Protein AF-B1ZD00-F1 (afdb_monomer)

pLDDT: mean 83.81, std 14.81, range [36.66, 97.56]

Secondary structure (DSSP, 8-state):
---PPPPGGGTS--SBS--EEEEBTTBGGGTT-S--TT-EEEEEETTEEEEEEEP------TTTEEEEEETTTEEEEEESSPPBPS-S-EEE-TTS-EEE-SS--B-EEEEEE-S--TT-EEEETTEEEEEEEEEEEEETTEEEEEEEEEEPPGGGS---

Structure (mmCIF, N/CA/C/O backbone):
data_AF-B1ZD00-F1
#
_entry.id   AF-B1ZD00-F1
#
loop_
_atom_site.group_PDB
_atom_site.id
_atom_site.type_symbol
_atom_site.label_atom_id
_atom_site.label_alt_id
_atom_site.label_comp_id
_atom_site.label_asym_id
_atom_site.label_entity_id
_atom_site.label_seq_id
_atom_site.pdbx_PDB_ins_code
_atom_site.Cartn_x
_atom_site.Cartn_y
_atom_site.Cartn_z
_atom_site.occupancy
_atom_site.B_iso_or_equiv
_atom_site.auth_seq_id
_atom_site.auth_comp_id
_atom_site.auth_asym_id
_atom_site.auth_atom_id
_atom_site.pdbx_PDB_model_num
ATOM 1 N N . MET A 1 1 ? 19.277 -0.010 13.972 1.00 38.28 1 MET A N 1
ATOM 2 C CA . MET A 1 1 ? 17.905 -0.095 13.420 1.00 38.28 1 MET A CA 1
ATOM 3 C C . MET A 1 1 ? 17.128 -1.148 14.197 1.00 38.28 1 MET A C 1
ATOM 5 O O . MET A 1 1 ? 17.422 -2.329 14.063 1.00 38.28 1 MET A O 1
ATOM 9 N N . SER A 1 2 ? 16.205 -0.731 15.068 1.00 36.66 2 SER A N 1
ATOM 10 C CA . SER A 1 2 ? 15.345 -1.656 15.819 1.00 36.66 2 SER A CA 1
ATOM 11 C C . SER A 1 2 ? 14.429 -2.402 14.842 1.00 36.66 2 SER A C 1
ATOM 13 O O . SER A 1 2 ? 13.674 -1.771 14.101 1.00 36.66 2 SER A O 1
ATOM 15 N N . ARG A 1 3 ? 14.517 -3.739 14.798 1.00 46.06 3 ARG A N 1
ATOM 16 C CA . ARG A 1 3 ? 13.559 -4.581 14.069 1.00 46.06 3 ARG A CA 1
ATOM 17 C C . ARG A 1 3 ? 12.234 -4.516 14.825 1.00 46.06 3 ARG A C 1
ATOM 19 O O . ARG A 1 3 ? 12.002 -5.316 15.728 1.00 46.06 3 ARG A O 1
ATOM 26 N N . ARG A 1 4 ? 11.377 -3.550 14.481 1.00 60.06 4 ARG A N 1
ATOM 27 C CA . ARG A 1 4 ? 9.987 -3.524 14.952 1.00 60.06 4 ARG A CA 1
ATOM 28 C C . ARG A 1 4 ? 9.378 -4.896 14.650 1.00 60.06 4 ARG A C 1
ATOM 30 O O . ARG A 1 4 ? 9.381 -5.325 13.496 1.00 60.06 4 ARG A O 1
ATOM 37 N N . ARG A 1 5 ? 8.895 -5.605 15.677 1.00 63.75 5 ARG A N 1
ATOM 38 C CA . ARG A 1 5 ? 8.073 -6.799 15.454 1.00 63.75 5 ARG A CA 1
ATOM 39 C C . ARG A 1 5 ? 6.837 -6.338 14.688 1.00 63.75 5 ARG A C 1
ATOM 41 O O . ARG A 1 5 ? 6.103 -5.487 15.176 1.00 63.75 5 ARG A O 1
ATOM 48 N N . LEU A 1 6 ? 6.668 -6.854 13.473 1.00 65.75 6 LEU A N 1
ATOM 49 C CA . LEU A 1 6 ? 5.427 -6.681 12.732 1.00 65.75 6 LEU A CA 1
ATOM 50 C C . LEU A 1 6 ? 4.334 -7.427 13.491 1.00 65.75 6 LEU A C 1
ATOM 52 O O . LEU A 1 6 ? 4.481 -8.628 13.778 1.00 65.75 6 LEU A O 1
ATOM 56 N N . ASP A 1 7 ? 3.263 -6.704 13.790 1.00 77.12 7 ASP A N 1
ATOM 57 C CA . ASP A 1 7 ? 2.054 -7.277 14.362 1.00 77.12 7 ASP A CA 1
ATOM 58 C C . ASP A 1 7 ? 1.448 -8.289 13.380 1.00 77.12 7 ASP A C 1
ATOM 60 O O . ASP A 1 7 ? 1.770 -8.288 12.184 1.00 77.12 7 ASP A O 1
ATOM 64 N N . ALA A 1 8 ? 0.637 -9.221 13.881 1.00 84.50 8 ALA A N 1
ATOM 65 C CA . ALA A 1 8 ? 0.102 -10.311 13.063 1.00 84.50 8 ALA A CA 1
ATOM 66 C C . ALA A 1 8 ? -0.711 -9.772 11.872 1.00 84.50 8 ALA A C 1
ATOM 68 O O . ALA A 1 8 ? -0.603 -10.278 10.754 1.00 84.50 8 ALA A O 1
ATOM 69 N N . GLU A 1 9 ? -1.422 -8.677 12.108 1.00 89.00 9 GLU A N 1
ATOM 70 C CA . GLU A 1 9 ? -2.276 -7.934 11.188 1.00 89.00 9 GLU A CA 1
ATOM 71 C C . GLU A 1 9 ? -1.508 -7.295 10.027 1.00 89.00 9 GLU A C 1
ATOM 73 O O . GLU A 1 9 ? -2.075 -7.058 8.966 1.00 89.00 9 GLU A O 1
ATOM 78 N N . GLU A 1 10 ? -0.207 -7.039 10.194 1.00 88.56 10 GLU A N 1
ATOM 79 C CA . GLU A 1 10 ? 0.644 -6.507 9.130 1.00 88.56 10 GLU A CA 1
ATOM 80 C C . GLU A 1 10 ? 1.222 -7.627 8.240 1.00 88.56 10 GLU A C 1
ATOM 82 O O . GLU A 1 10 ? 1.864 -7.338 7.232 1.00 88.56 10 GLU A O 1
ATOM 87 N N . ARG A 1 11 ? 1.041 -8.915 8.561 1.00 88.38 11 ARG A N 1
ATOM 88 C CA . ARG A 1 11 ? 1.689 -10.010 7.805 1.00 88.38 11 ARG A CA 1
ATOM 89 C C . ARG A 1 11 ? 0.925 -10.432 6.558 1.00 88.38 11 ARG A C 1
ATOM 91 O O . ARG A 1 11 ? 1.552 -10.837 5.583 1.00 88.38 11 ARG A O 1
ATOM 98 N N . ALA A 1 12 ? -0.399 -10.343 6.583 1.00 90.12 12 ALA A N 1
ATOM 99 C CA . ALA A 1 12 ? -1.256 -10.744 5.478 1.00 90.12 12 ALA A CA 1
ATOM 100 C C . ALA A 1 12 ? -2.545 -9.908 5.465 1.00 90.12 12 ALA A C 1
ATOM 102 O O . ALA A 1 12 ? -2.997 -9.503 6.534 1.00 90.12 12 ALA A O 1
ATOM 103 N N . PRO A 1 13 ? -3.158 -9.692 4.287 1.00 91.25 13 PRO A N 1
ATOM 104 C CA . PRO A 1 13 ? -4.415 -8.965 4.165 1.00 91.25 13 PRO A CA 1
ATOM 105 C C . PRO A 1 13 ? -5.517 -9.637 4.987 1.00 91.25 13 PRO A C 1
ATOM 107 O O . PRO A 1 13 ? -5.852 -10.808 4.775 1.00 91.25 13 PRO A O 1
ATOM 110 N N . CYS A 1 14 ? -6.075 -8.883 5.927 1.00 92.75 14 CYS A N 1
ATOM 111 C CA . CYS A 1 14 ? -7.135 -9.288 6.841 1.00 92.75 14 CYS A CA 1
ATOM 112 C C . CYS A 1 14 ? -7.966 -8.067 7.257 1.00 92.75 14 CYS A C 1
ATOM 114 O O . CYS A 1 14 ? -7.588 -6.932 6.964 1.00 92.75 14 CYS A O 1
ATOM 116 N N . GLY A 1 15 ? -9.082 -8.315 7.945 1.00 93.00 15 GLY A N 1
ATOM 117 C CA . GLY A 1 15 ? -9.978 -7.269 8.423 1.00 93.00 15 GLY A CA 1
ATOM 118 C C . GLY A 1 15 ? -11.308 -7.224 7.679 1.00 93.00 15 GLY A C 1
ATOM 119 O O . GLY A 1 15 ? -11.688 -8.183 7.005 1.00 93.00 15 GLY A O 1
ATOM 120 N N . VAL A 1 16 ? -12.004 -6.105 7.837 1.00 94.88 16 VAL A N 1
ATOM 121 C CA . VAL A 1 16 ? -13.337 -5.831 7.289 1.00 94.88 16 VAL A CA 1
ATOM 122 C C . VAL A 1 16 ? -13.284 -4.667 6.298 1.00 94.88 16 VAL A C 1
ATOM 124 O O . VAL A 1 16 ? -12.273 -3.973 6.200 1.00 94.88 16 VAL A O 1
ATOM 127 N N . LEU A 1 17 ? -14.360 -4.478 5.537 1.00 94.88 17 LEU A N 1
ATOM 128 C CA . LEU A 1 17 ? -14.538 -3.321 4.653 1.00 94.88 17 LEU A CA 1
ATOM 129 C C . LEU A 1 17 ? -15.150 -2.143 5.429 1.00 94.88 17 LEU A C 1
ATOM 131 O O . LEU A 1 17 ? -15.473 -2.275 6.609 1.00 94.88 17 LEU A O 1
ATOM 135 N N . GLY A 1 18 ? -15.347 -1.008 4.754 1.00 86.12 18 GLY A N 1
ATOM 136 C CA . GLY A 1 18 ? -16.011 0.170 5.331 1.00 86.12 18 GLY A CA 1
ATOM 137 C C . GLY A 1 18 ? -15.078 1.337 5.651 1.00 86.12 18 GLY A C 1
ATOM 138 O O . GLY A 1 18 ? -15.451 2.224 6.411 1.00 86.12 18 GLY A O 1
ATOM 139 N N . LEU A 1 19 ? -13.868 1.345 5.085 1.00 90.06 19 LEU A N 1
ATOM 140 C CA . LEU A 1 19 ? -13.002 2.520 5.116 1.00 90.06 19 LEU A CA 1
ATOM 141 C C . LEU A 1 19 ? -13.554 3.602 4.190 1.00 90.06 19 LEU A C 1
ATOM 143 O O . LEU A 1 19 ? -13.894 3.313 3.042 1.00 90.06 19 LEU A O 1
ATOM 147 N N . THR A 1 20 ? -13.569 4.844 4.657 1.00 86.75 20 THR A N 1
ATOM 148 C CA . THR A 1 20 ? -13.931 6.005 3.837 1.00 86.75 20 THR A CA 1
ATOM 149 C C . THR A 1 20 ? -12.855 7.079 3.938 1.00 86.75 20 THR A C 1
ATOM 151 O O . THR A 1 20 ? -12.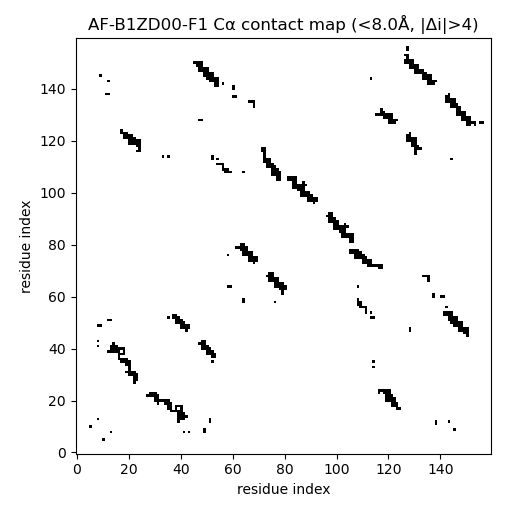181 7.210 4.958 1.00 86.75 20 THR A O 1
ATOM 154 N N . GLU A 1 21 ? -12.622 7.809 2.850 1.00 78.88 21 GLU A N 1
ATOM 155 C CA . GLU A 1 21 ? -11.675 8.925 2.836 1.00 78.88 21 GLU A CA 1
ATOM 156 C C . GLU A 1 21 ? -12.392 10.214 3.236 1.00 78.88 21 GLU A C 1
ATOM 158 O O . GLU A 1 21 ? -13.407 10.567 2.635 1.00 78.88 21 GLU A O 1
ATOM 163 N N . VAL A 1 22 ? -11.835 10.938 4.209 1.00 72.94 22 VAL A N 1
ATOM 164 C CA . VAL A 1 22 ? -12.411 12.197 4.704 1.00 72.94 22 VAL A CA 1
ATOM 165 C C . VAL A 1 22 ? -11.640 13.410 4.202 1.00 72.94 22 VAL A C 1
ATOM 167 O O . VAL A 1 22 ? -12.247 14.431 3.900 1.00 72.94 22 VAL A O 1
ATOM 170 N N . SER A 1 23 ? -10.309 13.345 4.094 1.00 69.94 23 SER A N 1
ATOM 171 C CA . SER A 1 23 ? -9.531 14.456 3.531 1.00 69.94 23 SER A CA 1
ATOM 172 C C . SER A 1 23 ? -8.136 14.031 3.084 1.00 69.94 23 SER A C 1
ATOM 174 O O . SER A 1 23 ? -7.570 13.092 3.643 1.00 69.94 23 SER A O 1
ATOM 176 N N . THR A 1 24 ? -7.563 14.775 2.133 1.00 65.69 24 THR A N 1
ATOM 177 C CA . THR A 1 24 ? -6.189 14.549 1.664 1.00 65.69 24 THR A CA 1
ATOM 178 C C . THR A 1 24 ? -5.201 15.567 2.223 1.00 65.69 24 THR A C 1
ATOM 180 O O . THR A 1 24 ? -5.549 16.736 2.413 1.00 65.69 24 THR A O 1
ATOM 183 N N . TYR A 1 25 ? -3.939 15.158 2.370 1.00 54.81 25 TYR A N 1
ATOM 184 C CA . TYR A 1 25 ? -2.822 16.028 2.775 1.00 54.81 25 TYR A CA 1
ATOM 185 C C . TYR A 1 25 ? -2.642 17.274 1.877 1.00 54.81 25 TYR A C 1
ATOM 187 O O . TYR A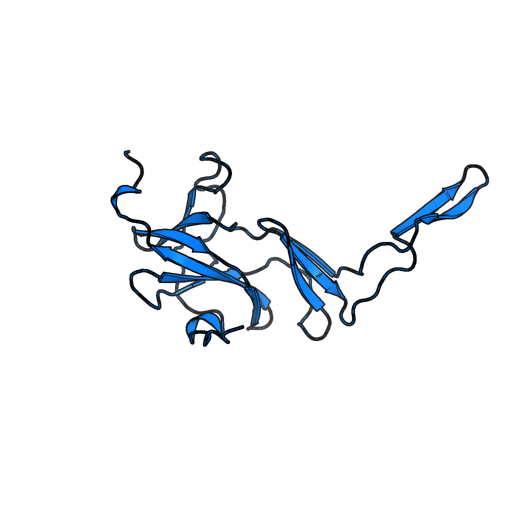 1 25 ? -2.107 18.291 2.313 1.00 54.81 25 TYR A O 1
ATOM 195 N N . ALA A 1 26 ? -3.103 17.229 0.620 1.00 50.97 26 ALA A N 1
ATOM 196 C CA . ALA A 1 26 ? -2.932 18.303 -0.365 1.00 50.97 26 ALA A CA 1
ATOM 197 C C . ALA A 1 26 ? -4.056 19.363 -0.375 1.00 50.97 26 ALA A C 1
ATOM 199 O O . ALA A 1 26 ? -4.048 20.244 -1.233 1.00 50.97 26 ALA A O 1
ATOM 200 N N . GLY A 1 27 ? -5.012 19.296 0.554 1.00 51.16 27 GLY A N 1
ATOM 201 C CA . GLY A 1 27 ? -6.145 20.219 0.617 1.00 51.16 27 GLY A CA 1
ATOM 202 C C . GLY A 1 27 ? -7.497 19.513 0.532 1.00 51.16 27 GLY A C 1
ATOM 203 O O . GLY A 1 27 ? -7.616 18.370 0.091 1.00 51.16 27 GLY A O 1
ATOM 204 N N . ARG A 1 28 ? -8.532 20.221 0.995 1.00 46.59 28 ARG A N 1
ATOM 205 C CA . ARG A 1 28 ? -9.900 19.729 1.244 1.00 46.59 28 ARG A CA 1
ATOM 206 C C . ARG A 1 28 ? -10.687 19.281 -0.004 1.00 46.59 28 ARG A C 1
ATOM 208 O O . ARG A 1 28 ? -11.796 18.791 0.146 1.00 46.59 28 ARG A O 1
ATOM 215 N N . GLU A 1 29 ? -10.148 19.402 -1.218 1.00 48.56 29 GLU A N 1
ATOM 216 C CA . GLU A 1 29 ? -10.912 19.231 -2.472 1.00 48.56 29 GLU A CA 1
ATOM 217 C C . GLU A 1 29 ? -11.049 17.784 -2.990 1.00 48.56 29 GLU A C 1
ATOM 219 O O . GLU A 1 29 ? -11.565 17.573 -4.086 1.00 48.56 29 GLU A O 1
ATOM 224 N N . ARG A 1 30 ? -10.610 16.766 -2.237 1.00 52.31 30 ARG A N 1
ATOM 225 C CA . ARG A 1 30 ? -10.722 15.352 -2.661 1.00 52.31 30 ARG A CA 1
ATOM 226 C C . ARG A 1 30 ? -11.575 14.444 -1.781 1.00 52.31 30 ARG A C 1
ATOM 228 O O . ARG A 1 30 ? -11.754 13.287 -2.147 1.00 52.31 30 ARG A O 1
ATOM 235 N N . ALA A 1 31 ? -12.127 14.960 -0.683 1.00 51.75 31 ALA A N 1
ATOM 236 C CA . ALA A 1 31 ? -12.981 14.192 0.220 1.00 51.75 31 ALA A CA 1
ATOM 237 C C . ALA A 1 31 ? -14.098 13.466 -0.558 1.00 51.75 31 ALA A C 1
ATOM 239 O O . ALA A 1 31 ? -14.896 14.106 -1.242 1.00 51.75 31 ALA A O 1
ATOM 240 N N . GLY A 1 32 ? -14.127 12.131 -0.490 1.00 55.00 32 GLY A N 1
ATOM 241 C CA . GLY A 1 32 ? -15.143 11.301 -1.149 1.00 55.00 32 GLY A CA 1
ATOM 242 C C . GLY A 1 32 ? -14.912 10.964 -2.630 1.00 55.00 32 GLY A C 1
ATOM 243 O O . GLY A 1 32 ? -15.763 10.306 -3.225 1.00 55.00 32 GLY A O 1
ATOM 244 N N . LEU A 1 33 ? -13.789 11.360 -3.245 1.00 64.19 33 LEU A N 1
ATOM 245 C CA . LEU A 1 33 ? -13.476 10.991 -4.639 1.00 64.19 33 LEU A CA 1
ATOM 246 C C . LEU A 1 33 ? -12.735 9.654 -4.767 1.00 64.19 33 LEU A C 1
ATOM 248 O O . LEU A 1 33 ? -12.707 9.068 -5.853 1.00 64.19 33 LEU A O 1
ATOM 252 N N . VAL A 1 34 ? -12.119 9.172 -3.688 1.00 79.56 34 VAL A N 1
ATOM 253 C CA . VAL A 1 34 ? -11.341 7.935 -3.696 1.00 79.56 34 VAL A CA 1
ATOM 254 C C . VAL A 1 34 ? -12.167 6.788 -3.124 1.00 79.56 34 VAL A C 1
ATOM 256 O O . VAL A 1 34 ? -12.465 6.734 -1.934 1.00 79.56 34 VAL A O 1
ATOM 259 N N . ASP A 1 35 ? -12.506 5.829 -3.984 1.00 87.50 35 ASP A N 1
AT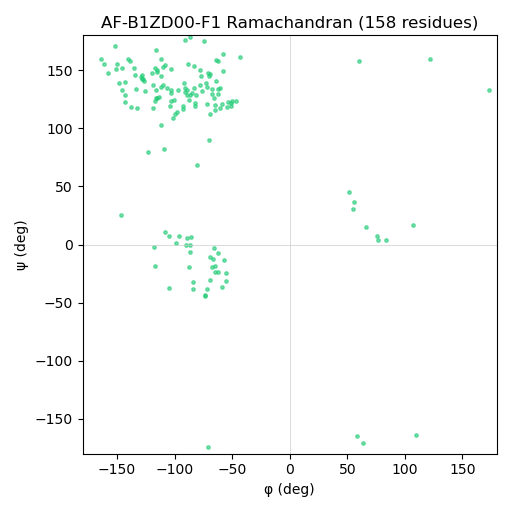OM 260 C CA . ASP A 1 35 ? -13.149 4.587 -3.561 1.00 87.50 35 ASP A CA 1
ATOM 261 C C . ASP A 1 35 ? -12.161 3.719 -2.764 1.00 87.50 35 ASP A C 1
ATOM 263 O O . ASP A 1 35 ? -11.177 3.206 -3.310 1.00 87.50 35 ASP A O 1
ATOM 267 N N . LEU A 1 36 ? -12.430 3.562 -1.467 1.00 91.25 36 LEU A N 1
ATOM 268 C CA . LEU A 1 36 ? -11.706 2.690 -0.535 1.00 91.25 36 LEU A CA 1
ATOM 269 C C . LEU A 1 36 ? -12.531 1.455 -0.135 1.00 91.25 36 LEU A C 1
ATOM 271 O O . LEU A 1 36 ? -12.133 0.722 0.769 1.00 91.25 36 LEU A O 1
ATOM 275 N N . GLY A 1 37 ? -13.660 1.196 -0.804 1.00 90.19 37 GLY A N 1
ATOM 276 C CA . GLY A 1 37 ? -14.604 0.143 -0.432 1.00 90.19 37 GLY A CA 1
ATOM 277 C C . GLY A 1 37 ? -14.050 -1.280 -0.540 1.00 90.19 37 GLY A C 1
ATOM 278 O O . GLY A 1 37 ? -14.595 -2.186 0.082 1.00 90.19 37 GLY A O 1
ATOM 279 N N . ASP A 1 38 ? -12.958 -1.484 -1.286 1.00 93.31 38 ASP A N 1
ATOM 280 C CA . ASP A 1 38 ? -12.249 -2.766 -1.404 1.00 93.31 38 ASP A CA 1
ATOM 281 C C . ASP A 1 38 ? -10.999 -2.877 -0.500 1.00 93.31 38 ASP A C 1
ATOM 283 O O . ASP A 1 38 ? -10.307 -3.902 -0.524 1.00 93.31 38 ASP A O 1
ATOM 287 N N . CYS A 1 39 ? -10.699 -1.843 0.295 1.00 95.62 39 CYS A N 1
ATOM 288 C CA . CYS A 1 39 ? -9.616 -1.869 1.270 1.00 95.62 39 CYS A CA 1
ATOM 289 C C . CYS A 1 39 ? -10.033 -2.694 2.488 1.00 95.62 39 CYS A C 1
ATOM 291 O O . CYS A 1 39 ? -11.097 -2.477 3.068 1.00 95.62 39 CYS A O 1
ATOM 293 N N . LEU A 1 40 ? -9.163 -3.609 2.918 1.00 97.06 40 LEU A N 1
ATOM 294 C CA . LEU A 1 40 ? -9.375 -4.352 4.158 1.00 97.06 40 LEU A CA 1
ATOM 295 C C . LEU A 1 40 ? -8.757 -3.584 5.322 1.00 97.06 40 LEU A C 1
ATOM 297 O O . LEU A 1 40 ? -7.606 -3.152 5.248 1.00 97.06 40 LEU A O 1
ATOM 301 N N . VAL A 1 41 ? -9.510 -3.440 6.404 1.00 96.12 41 VAL A N 1
ATOM 302 C CA . VAL A 1 41 ? -9.096 -2.697 7.591 1.00 96.12 41 VAL A CA 1
ATOM 303 C C . VAL A 1 41 ? -9.220 -3.571 8.816 1.00 96.12 41 VAL A C 1
ATOM 305 O O . VAL A 1 41 ? -10.244 -4.207 9.058 1.00 96.12 41 VAL A O 1
ATOM 308 N N . VAL A 1 42 ? -8.170 -3.578 9.624 1.00 95.75 42 VAL A N 1
ATOM 309 C CA . VAL A 1 42 ? -8.168 -4.228 10.929 1.00 95.75 42 VAL A CA 1
ATOM 310 C C . VAL A 1 42 ? -7.700 -3.242 11.987 1.00 95.75 42 VAL A C 1
ATOM 312 O O . VAL A 1 42 ? -6.803 -2.427 11.755 1.00 95.75 42 VAL A O 1
ATOM 315 N N . ARG A 1 43 ? -8.322 -3.325 13.161 1.00 94.44 43 ARG A N 1
ATOM 316 C CA . ARG A 1 43 ? -8.077 -2.459 14.313 1.00 94.44 43 ARG A CA 1
ATOM 317 C C . ARG A 1 43 ? -7.363 -3.250 15.417 1.00 94.44 43 ARG A C 1
ATOM 319 O O . ARG A 1 43 ? -8.012 -3.737 16.337 1.00 94.44 43 ARG A O 1
ATOM 326 N N . PRO A 1 44 ? -6.029 -3.413 15.344 1.00 93.56 44 PRO A N 1
ATOM 327 C CA . PRO A 1 44 ? -5.273 -4.131 16.374 1.00 93.56 44 PRO A CA 1
ATOM 328 C C . PRO A 1 44 ? -5.239 -3.407 17.731 1.00 93.56 44 PRO A C 1
ATOM 330 O O . PRO A 1 44 ? -4.915 -4.023 18.740 1.00 93.56 44 PRO A O 1
ATOM 333 N N . ALA A 1 45 ? -5.520 -2.100 17.766 1.00 92.69 45 ALA A N 1
ATOM 334 C CA . ALA A 1 45 ? -5.659 -1.322 18.995 1.00 92.69 45 ALA A CA 1
ATOM 335 C C . ALA A 1 45 ? -6.654 -0.166 18.776 1.00 92.69 45 ALA A C 1
ATOM 337 O O . ALA A 1 45 ? -6.772 0.299 17.642 1.00 92.69 45 ALA A O 1
ATOM 338 N N . PRO A 1 46 ? -7.312 0.367 19.824 1.00 92.19 46 PRO A N 1
ATOM 339 C CA . PRO A 1 46 ? -8.293 1.454 19.680 1.00 92.19 46 PRO A CA 1
ATOM 340 C C . PRO A 1 46 ? -7.756 2.703 18.965 1.00 92.19 46 PRO A C 1
ATOM 342 O O . PRO A 1 46 ? -8.480 3.393 18.262 1.00 92.19 46 PRO A O 1
ATOM 345 N N . TRP A 1 47 ? -6.462 2.988 19.111 1.00 92.25 47 TRP A N 1
ATOM 346 C CA . TRP A 1 47 ? -5.804 4.149 18.511 1.00 92.25 47 TRP A CA 1
ATOM 347 C C . TRP A 1 47 ? -5.102 3.843 17.180 1.00 92.25 47 TRP A C 1
ATOM 349 O O . TRP A 1 47 ? -4.337 4.682 16.696 1.00 92.25 47 TRP A O 1
ATOM 359 N N . ARG A 1 48 ? -5.262 2.638 16.613 1.00 94.06 48 ARG A N 1
ATOM 360 C CA . ARG A 1 48 ? -4.461 2.197 15.465 1.00 94.06 48 ARG A CA 1
ATOM 361 C C . ARG A 1 48 ? -5.223 1.304 14.495 1.00 94.06 48 ARG A C 1
ATOM 363 O O . ARG A 1 48 ? -5.757 0.271 14.890 1.00 94.06 48 ARG A O 1
ATOM 370 N N . LEU A 1 49 ? -5.104 1.618 13.207 1.00 95.62 49 LEU A N 1
ATOM 371 C CA . LEU A 1 49 ? -5.543 0.758 12.108 1.00 95.62 49 LEU A CA 1
ATOM 372 C C . LEU A 1 49 ? -4.358 0.193 11.327 1.00 95.62 49 LEU A C 1
ATOM 374 O O . LEU A 1 49 ? -3.292 0.810 11.236 1.00 95.62 49 LEU A O 1
ATOM 378 N N . VAL A 1 50 ? -4.584 -0.967 10.721 1.00 96.19 50 VAL A N 1
ATOM 379 C CA . VAL A 1 50 ? -3.805 -1.487 9.597 1.00 96.19 50 VAL A CA 1
ATOM 380 C C . VAL A 1 50 ? -4.741 -1.554 8.398 1.00 96.19 50 VAL A C 1
ATOM 382 O O . VAL A 1 50 ? -5.818 -2.141 8.481 1.00 96.19 50 VAL A O 1
ATOM 385 N N . ILE A 1 51 ? -4.327 -0.925 7.303 1.00 96.56 51 ILE A N 1
ATOM 386 C CA . ILE A 1 51 ? -5.112 -0.765 6.081 1.00 96.56 51 ILE A CA 1
ATOM 387 C C . ILE A 1 51 ? -4.394 -1.503 4.956 1.00 96.56 51 ILE A C 1
ATOM 389 O O . ILE A 1 51 ? -3.216 -1.259 4.689 1.00 96.56 51 ILE A O 1
ATOM 393 N N . TRP A 1 52 ? -5.114 -2.391 4.287 1.00 97.38 52 TRP A N 1
ATOM 394 C CA . TRP A 1 52 ? -4.651 -3.175 3.155 1.00 97.38 52 TRP A CA 1
ATOM 395 C C . TRP A 1 52 ? -5.370 -2.724 1.891 1.00 97.38 52 TRP A C 1
ATOM 397 O O . TRP A 1 52 ? -6.515 -3.093 1.640 1.00 97.38 52 TRP A O 1
ATOM 407 N N . GLU A 1 53 ? -4.663 -1.956 1.075 1.00 95.62 53 GLU A N 1
ATOM 408 C CA . GLU A 1 53 ? -5.139 -1.482 -0.217 1.00 95.62 53 GLU A CA 1
ATOM 409 C C . GLU A 1 53 ? -4.694 -2.460 -1.322 1.00 95.62 53 GLU A C 1
ATOM 411 O O . GLU A 1 53 ? -3.486 -2.657 -1.510 1.00 95.62 53 GLU A O 1
ATOM 416 N N . PRO A 1 54 ? -5.610 -3.090 -2.079 1.00 96.38 54 PRO A N 1
ATOM 417 C CA . PRO A 1 54 ? -5.221 -3.888 -3.237 1.00 96.38 54 PRO A CA 1
ATOM 418 C C . PRO A 1 54 ? -4.642 -2.989 -4.339 1.00 96.38 54 PRO A C 1
ATOM 420 O O . PRO A 1 54 ? -5.262 -2.004 -4.740 1.00 96.38 54 PRO A O 1
ATOM 423 N N . LEU A 1 55 ? -3.464 -3.346 -4.860 1.00 95.50 55 LEU A N 1
ATOM 424 C CA . LEU A 1 55 ? -2.815 -2.606 -5.944 1.00 95.50 55 LEU A CA 1
ATOM 425 C C . LEU A 1 55 ? -3.297 -3.109 -7.303 1.00 95.50 55 LEU A C 1
ATOM 427 O O . LEU A 1 55 ? -3.163 -4.290 -7.632 1.00 95.50 55 LEU A O 1
ATOM 431 N N . ARG A 1 56 ? -3.818 -2.191 -8.121 1.00 92.81 56 ARG A N 1
ATOM 432 C CA . ARG A 1 56 ? -4.269 -2.459 -9.494 1.00 92.81 56 ARG A CA 1
ATOM 433 C C . ARG A 1 56 ? -3.079 -2.477 -10.455 1.00 92.81 56 ARG A C 1
ATOM 435 O O . ARG A 1 56 ? -2.927 -1.581 -11.274 1.00 92.81 56 ARG A O 1
ATOM 442 N N . THR A 1 57 ? -2.222 -3.485 -10.319 1.00 95.25 57 THR A N 1
ATOM 443 C CA . THR A 1 57 ? -1.018 -3.655 -11.143 1.00 95.25 57 THR A CA 1
ATOM 444 C C . THR A 1 57 ? -1.064 -4.930 -11.977 1.00 95.25 57 THR A C 1
ATOM 446 O O . THR A 1 57 ? -1.667 -5.927 -11.579 1.00 95.25 57 THR A O 1
ATOM 449 N N . LYS A 1 58 ? -0.384 -4.906 -13.126 1.00 93.69 58 LYS A N 1
ATOM 450 C CA . LYS A 1 58 ? -0.095 -6.094 -13.944 1.00 93.69 58 LYS A CA 1
ATOM 451 C C . LYS A 1 58 ? 1.231 -6.764 -13.569 1.00 93.69 58 LYS A C 1
ATOM 453 O O . LYS A 1 58 ? 1.596 -7.764 -14.185 1.00 93.69 58 LYS A O 1
ATOM 458 N N . ALA A 1 59 ? 1.962 -6.221 -12.593 1.00 95.38 59 ALA A N 1
ATOM 459 C CA . ALA A 1 59 ? 3.242 -6.767 -12.174 1.00 95.38 59 ALA A CA 1
ATOM 460 C C . ALA A 1 59 ? 3.091 -8.213 -11.656 1.00 95.38 59 ALA A C 1
ATOM 462 O O . ALA A 1 59 ? 2.189 -8.493 -10.857 1.00 95.38 59 ALA A O 1
ATOM 463 N N . PRO A 1 60 ? 3.977 -9.133 -12.075 1.00 96.25 60 PRO A N 1
ATOM 464 C CA . PRO A 1 60 ? 3.938 -10.531 -11.657 1.00 96.25 60 PRO A CA 1
ATOM 465 C C . PRO A 1 60 ? 4.352 -10.700 -10.186 1.00 96.25 60 PRO A C 1
ATOM 467 O O . PRO A 1 60 ? 4.578 -9.737 -9.456 1.00 96.25 60 PRO A O 1
ATOM 470 N N . SER A 1 61 ? 4.465 -11.951 -9.741 1.00 96.12 61 SER A N 1
ATOM 471 C CA . SER A 1 61 ? 4.884 -12.294 -8.377 1.00 96.12 61 SER A CA 1
ATOM 472 C C . SER A 1 61 ? 6.276 -11.727 -7.997 1.00 96.12 61 SER A C 1
ATOM 474 O O . SER A 1 61 ? 7.082 -11.404 -8.879 1.00 96.12 61 SER A O 1
ATOM 476 N N . PRO A 1 62 ? 6.628 -11.681 -6.693 1.00 95.94 62 PRO A N 1
ATOM 477 C CA . PRO A 1 62 ? 7.926 -11.199 -6.194 1.00 95.94 62 PRO A CA 1
ATOM 478 C C . PRO A 1 62 ? 9.174 -11.905 -6.743 1.00 95.94 62 PRO A C 1
ATOM 480 O O . PRO A 1 62 ? 10.297 -11.439 -6.521 1.00 95.94 62 PRO A O 1
ATOM 483 N N . ALA A 1 63 ? 8.991 -13.057 -7.396 1.00 95.56 63 ALA A N 1
ATOM 484 C CA . ALA A 1 63 ? 10.061 -13.776 -8.075 1.00 95.56 63 ALA A CA 1
ATOM 485 C C . ALA A 1 63 ? 10.552 -13.024 -9.325 1.00 95.56 63 ALA A C 1
ATOM 487 O O . ALA A 1 63 ? 11.731 -13.105 -9.650 1.00 95.56 63 ALA A O 1
ATOM 488 N N . LEU A 1 64 ? 9.666 -12.270 -9.987 1.00 95.25 64 LEU A N 1
ATOM 489 C CA . LEU A 1 64 ? 9.931 -11.576 -11.255 1.00 95.25 64 LEU A CA 1
ATOM 490 C C . LEU A 1 64 ? 9.829 -10.049 -11.150 1.00 95.25 64 LEU A C 1
ATOM 492 O O . LEU A 1 64 ? 10.338 -9.343 -12.023 1.00 95.25 64 LEU A O 1
ATOM 496 N N . ALA A 1 65 ? 9.171 -9.537 -10.107 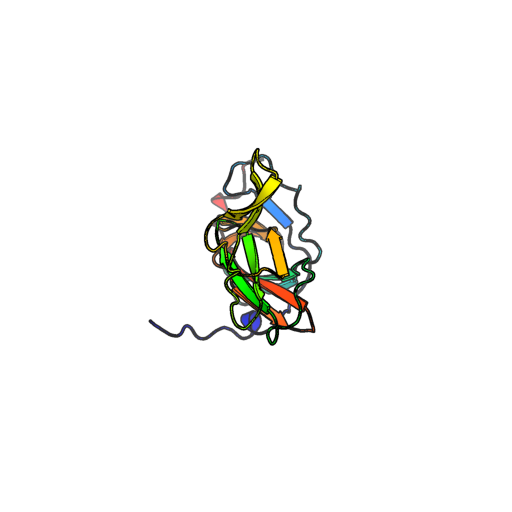1.00 95.81 65 ALA A N 1
ATOM 497 C CA . ALA A 1 65 ? 8.992 -8.110 -9.879 1.00 95.81 65 ALA A CA 1
ATOM 498 C C . ALA A 1 65 ? 9.450 -7.689 -8.479 1.00 95.81 65 ALA A C 1
ATOM 500 O O . ALA A 1 65 ? 9.206 -8.384 -7.491 1.00 95.81 65 ALA A O 1
ATOM 501 N N . GLN A 1 66 ? 10.080 -6.520 -8.388 1.00 94.56 66 GLN A N 1
ATOM 502 C CA . GLN A 1 66 ? 10.460 -5.891 -7.129 1.00 94.56 66 GLN A CA 1
ATOM 503 C C . GLN A 1 66 ? 9.757 -4.533 -6.985 1.00 94.56 66 GLN A C 1
ATOM 505 O O . GLN A 1 66 ? 9.989 -3.641 -7.803 1.00 94.56 66 GLN A O 1
ATOM 510 N N . PRO A 1 67 ? 8.903 -4.349 -5.963 1.00 95.19 67 PRO A N 1
ATOM 511 C CA . PRO A 1 67 ? 8.247 -3.075 -5.733 1.00 95.19 67 PRO A CA 1
ATOM 512 C C . PRO A 1 67 ? 9.201 -2.070 -5.092 1.00 95.19 67 PRO A C 1
ATOM 514 O O . PRO A 1 67 ? 9.994 -2.404 -4.208 1.00 95.19 67 PRO A O 1
ATOM 517 N N . PHE A 1 68 ? 9.039 -0.813 -5.472 1.00 91.31 68 PHE A N 1
ATOM 518 C CA . PHE A 1 68 ? 9.669 0.326 -4.837 1.00 91.31 68 PHE A CA 1
ATOM 519 C C . PHE A 1 68 ? 8.614 1.403 -4.596 1.00 91.31 68 PHE A C 1
ATOM 521 O O . PHE A 1 68 ? 8.001 1.911 -5.535 1.00 91.31 68 PHE A O 1
ATOM 528 N N . CYS A 1 69 ? 8.377 1.726 -3.326 1.00 87.19 69 CYS A N 1
ATOM 529 C CA . CYS A 1 69 ? 7.507 2.834 -2.951 1.00 87.19 69 CYS A CA 1
ATOM 530 C C . CYS A 1 69 ? 8.318 4.128 -3.040 1.00 87.19 69 CYS A C 1
ATOM 532 O O . CYS A 1 69 ? 9.316 4.283 -2.339 1.00 87.19 69 CYS A O 1
ATOM 534 N N . CYS A 1 70 ? 7.896 5.047 -3.899 1.00 81.19 70 CYS A N 1
ATOM 535 C CA . CYS A 1 70 ? 8.556 6.327 -4.121 1.00 81.19 70 CYS A CA 1
ATOM 536 C C . CYS A 1 70 ? 7.528 7.447 -4.248 1.00 81.19 70 CYS A C 1
ATOM 538 O O . CYS A 1 70 ? 6.375 7.216 -4.613 1.00 81.19 70 CYS A O 1
ATOM 540 N N . TYR A 1 71 ? 7.966 8.679 -3.997 1.00 80.12 71 TYR A N 1
ATOM 541 C CA . TYR A 1 71 ? 7.081 9.843 -3.965 1.00 80.12 71 TYR A CA 1
ATOM 542 C C . TYR A 1 71 ? 5.961 9.683 -2.917 1.00 80.12 71 TYR A C 1
ATOM 544 O O . TYR A 1 71 ? 6.043 8.851 -2.015 1.00 80.12 71 TYR A O 1
ATOM 552 N N . ILE A 1 72 ? 4.929 10.519 -3.010 1.00 80.50 72 ILE A N 1
ATOM 553 C CA . ILE A 1 72 ? 3.853 10.601 -2.013 1.00 80.50 72 ILE A CA 1
ATOM 554 C C . ILE A 1 72 ? 2.922 9.374 -2.069 1.00 80.50 72 ILE A C 1
ATOM 556 O O . ILE A 1 72 ? 2.497 8.862 -1.032 1.00 80.50 72 ILE A O 1
ATOM 560 N N . ARG A 1 73 ? 2.624 8.876 -3.277 1.00 87.50 73 ARG A N 1
ATOM 561 C CA . ARG A 1 73 ? 1.633 7.809 -3.508 1.00 87.50 73 ARG A CA 1
ATOM 562 C C . ARG A 1 73 ? 1.977 6.870 -4.664 1.00 87.50 73 ARG A C 1
ATOM 564 O O . ARG A 1 73 ? 1.087 6.327 -5.296 1.00 87.50 73 ARG A O 1
ATOM 571 N N . THR A 1 74 ? 3.245 6.713 -5.032 1.00 90.31 74 THR A N 1
ATOM 572 C CA . THR A 1 74 ? 3.603 5.917 -6.217 1.00 90.31 74 THR A CA 1
ATOM 573 C C . THR A 1 74 ? 4.336 4.641 -5.828 1.00 90.31 74 THR A C 1
ATOM 575 O O . THR A 1 74 ? 5.270 4.651 -5.029 1.00 90.31 74 THR A O 1
ATOM 578 N N . VAL A 1 75 ? 3.949 3.531 -6.450 1.00 93.94 75 VAL A N 1
ATOM 579 C CA . VAL A 1 75 ? 4.702 2.279 -6.409 1.00 93.94 75 VAL A CA 1
ATOM 580 C C . VAL A 1 75 ? 5.146 1.943 -7.822 1.00 93.94 75 VAL A C 1
ATOM 582 O O . VAL A 1 75 ? 4.326 1.830 -8.732 1.00 93.94 75 VAL A O 1
ATOM 585 N N . ILE A 1 76 ? 6.452 1.777 -8.000 1.00 94.56 76 ILE A N 1
ATOM 586 C CA . ILE A 1 76 ? 7.044 1.294 -9.246 1.00 94.56 76 ILE A CA 1
ATOM 587 C C . ILE A 1 76 ? 7.438 -0.166 -9.047 1.00 94.56 76 ILE A C 1
ATOM 589 O O . ILE A 1 76 ? 8.097 -0.505 -8.066 1.00 94.56 76 ILE A O 1
ATOM 593 N N . PHE A 1 77 ? 7.041 -1.033 -9.972 1.00 95.50 77 PHE A N 1
ATOM 594 C CA . PHE A 1 77 ? 7.437 -2.434 -9.999 1.00 95.50 77 PHE A CA 1
ATOM 595 C C . PHE A 1 77 ? 8.540 -2.615 -11.027 1.00 95.50 77 PHE A C 1
ATOM 597 O O . PHE A 1 77 ? 8.291 -2.553 -12.228 1.00 95.50 77 PHE A O 1
ATOM 604 N N . TYR A 1 78 ? 9.758 -2.856 -10.563 1.00 93.94 78 TYR A N 1
ATOM 605 C CA . TYR A 1 78 ? 10.899 -3.122 -11.428 1.00 93.94 78 TYR A CA 1
ATOM 606 C C . TYR A 1 78 ? 11.020 -4.606 -11.754 1.00 93.94 78 TYR A C 1
ATOM 608 O O . TYR A 1 78 ? 10.571 -5.458 -10.983 1.00 93.94 78 TYR A O 1
ATOM 616 N N . LEU A 1 79 ? 11.650 -4.925 -12.881 1.00 91.88 79 LEU A N 1
ATOM 617 C CA . LEU A 1 79 ? 12.022 -6.296 -13.216 1.00 91.88 79 LEU A CA 1
ATOM 618 C C . LEU A 1 79 ? 13.054 -6.826 -12.210 1.00 91.88 79 LEU A C 1
ATOM 620 O O . LEU A 1 79 ? 13.932 -6.084 -11.766 1.00 91.88 79 LEU A O 1
ATOM 624 N N . ARG A 1 80 ? 12.930 -8.103 -11.830 1.00 88.81 80 ARG A N 1
ATOM 625 C CA . ARG A 1 80 ? 13.863 -8.794 -10.934 1.00 88.81 80 ARG A CA 1
ATOM 626 C C . ARG A 1 80 ? 14.612 -9.913 -11.682 1.00 88.81 80 ARG A C 1
ATOM 628 O O . ARG A 1 80 ? 13.945 -10.779 -12.244 1.00 88.81 80 ARG A O 1
ATOM 635 N N . PRO A 1 81 ? 15.961 -9.951 -11.642 1.00 88.12 81 PRO A N 1
ATOM 636 C CA . PRO A 1 81 ? 16.853 -8.942 -11.053 1.00 88.12 81 PRO A CA 1
ATOM 637 C C . PRO A 1 81 ? 16.754 -7.595 -11.785 1.00 88.12 81 PRO A C 1
ATOM 639 O O . PRO A 1 81 ? 16.320 -7.560 -12.930 1.00 88.12 81 PRO A O 1
ATOM 642 N N . TYR A 1 82 ? 17.149 -6.496 -11.131 1.00 84.31 82 TYR A N 1
ATOM 643 C CA . TYR A 1 82 ? 17.136 -5.170 -11.755 1.00 84.31 82 TYR A CA 1
ATOM 644 C C . TYR A 1 82 ? 17.927 -5.185 -13.066 1.00 84.31 82 TYR A C 1
ATOM 646 O O . TYR A 1 82 ? 19.132 -5.428 -13.067 1.00 84.31 82 TYR A O 1
ATOM 654 N N . VAL A 1 83 ? 17.249 -4.891 -14.173 1.00 84.19 83 VAL A N 1
ATOM 655 C CA . VAL A 1 83 ? 17.877 -4.723 -15.485 1.00 84.19 83 VAL A CA 1
ATOM 656 C C . VAL A 1 83 ? 17.943 -3.234 -15.782 1.00 84.19 83 VAL A C 1
ATOM 658 O O . VAL A 1 83 ? 16.914 -2.566 -15.837 1.00 84.19 83 VAL A O 1
ATOM 661 N N . LEU A 1 84 ? 19.150 -2.702 -15.959 1.00 82.19 84 LEU A N 1
ATOM 662 C CA . LEU A 1 84 ? 19.344 -1.351 -16.474 1.00 82.19 84 LEU A CA 1
ATOM 663 C C . LEU A 1 84 ? 19.250 -1.410 -17.999 1.00 82.19 84 LEU A C 1
ATOM 665 O O . LEU A 1 84 ? 20.024 -2.138 -18.627 1.00 82.19 84 LEU A O 1
ATOM 669 N N . ARG A 1 85 ? 18.323 -0.663 -18.612 1.00 72.06 85 ARG A N 1
ATOM 670 C CA . ARG A 1 85 ? 18.310 -0.594 -20.076 1.00 72.06 85 ARG A CA 1
ATOM 671 C C . ARG A 1 85 ? 19.556 0.149 -20.556 1.00 72.06 85 ARG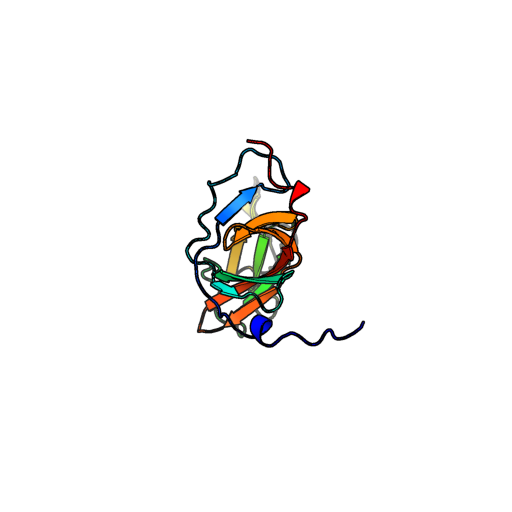 A C 1
ATOM 673 O O . ARG A 1 85 ? 19.828 1.246 -20.059 1.00 72.06 85 ARG A O 1
ATOM 680 N N . PRO A 1 86 ? 20.275 -0.365 -21.568 1.00 70.06 86 PRO A N 1
ATOM 681 C CA . PRO A 1 86 ? 21.445 0.338 -22.080 1.00 70.06 86 PRO A CA 1
ATOM 682 C C . PRO A 1 86 ? 21.075 1.639 -22.821 1.00 70.06 86 PRO A C 1
ATOM 684 O O . PRO A 1 86 ? 21.953 2.450 -23.091 1.00 70.06 86 PRO A O 1
ATOM 687 N N . TRP A 1 87 ? 19.784 1.863 -23.113 1.00 69.75 87 TRP A N 1
ATOM 688 C CA . TRP A 1 87 ? 19.246 3.075 -23.738 1.00 69.75 87 TRP A CA 1
ATOM 689 C C . TRP A 1 87 ? 17.814 3.376 -23.262 1.00 69.75 87 TRP A C 1
ATOM 691 O O . TRP A 1 87 ? 16.983 2.472 -23.166 1.00 69.75 87 TRP A O 1
ATOM 701 N N . SER A 1 88 ? 17.497 4.650 -23.000 1.00 65.00 88 SER A N 1
ATOM 702 C CA . SER A 1 88 ? 16.139 5.089 -22.585 1.00 65.00 88 SER A CA 1
ATOM 703 C C . SER A 1 88 ? 15.206 5.318 -23.770 1.00 65.00 88 SER A C 1
ATOM 705 O O . SER A 1 88 ? 14.016 5.014 -23.707 1.00 65.00 88 SER A O 1
ATOM 707 N N . LYS A 1 89 ? 15.741 5.867 -24.862 1.00 70.25 89 LYS A N 1
ATOM 708 C CA . LYS A 1 89 ? 15.029 6.111 -26.117 1.00 70.25 89 LYS A CA 1
ATOM 709 C C . LYS A 1 89 ? 15.962 5.859 -27.289 1.00 70.25 89 LYS A C 1
ATOM 711 O O . LYS A 1 89 ? 17.126 6.255 -27.262 1.00 70.25 89 LYS A O 1
ATOM 716 N N . LEU A 1 90 ? 15.411 5.237 -28.324 1.00 77.38 90 LEU A N 1
ATOM 717 C CA . LEU A 1 90 ? 16.016 5.194 -29.647 1.00 77.38 90 LEU A CA 1
ATOM 718 C C . LEU A 1 90 ? 15.374 6.291 -30.494 1.00 77.38 90 LEU A C 1
ATOM 720 O O . LEU A 1 90 ? 14.152 6.428 -30.508 1.00 77.38 90 LEU A O 1
ATOM 724 N N . TRP A 1 91 ? 16.188 7.072 -31.190 1.00 81.44 91 TRP A N 1
ATOM 725 C CA . TRP A 1 91 ? 15.735 8.123 -32.100 1.00 81.44 91 TRP A CA 1
ATOM 726 C C . TRP A 1 91 ? 16.614 8.137 -33.350 1.00 81.44 91 TRP A C 1
ATOM 728 O O . TRP A 1 91 ? 17.712 7.587 -33.344 1.00 81.44 91 TRP A O 1
ATOM 738 N N . ARG A 1 92 ? 16.124 8.713 -34.449 1.00 86.31 92 ARG A N 1
ATOM 739 C CA . ARG A 1 92 ? 16.928 8.900 -35.664 1.00 86.31 92 ARG A CA 1
ATOM 740 C C . ARG A 1 92 ? 17.370 10.350 -35.764 1.00 86.31 92 ARG A C 1
ATOM 742 O O . ARG A 1 92 ? 16.547 11.241 -35.575 1.00 86.31 92 ARG A O 1
ATOM 749 N N . ASP A 1 93 ? 18.650 10.575 -36.041 1.00 86.69 93 ASP A N 1
ATOM 750 C CA . ASP A 1 93 ? 19.162 11.922 -36.292 1.00 86.69 93 ASP A CA 1
ATOM 751 C C . ASP A 1 93 ? 18.755 12.447 -37.678 1.00 86.69 93 ASP A C 1
ATOM 753 O O . ASP A 1 93 ? 18.152 11.732 -38.482 1.00 86.69 93 ASP A O 1
ATOM 757 N N . GLY A 1 94 ? 19.081 13.710 -37.972 1.00 82.62 94 GLY A N 1
ATOM 758 C CA . GLY A 1 94 ? 18.791 14.337 -39.270 1.00 82.62 94 GLY A CA 1
ATOM 759 C C . GLY A 1 94 ? 19.482 13.668 -40.468 1.00 82.62 94 GLY A C 1
ATOM 760 O O . GLY A 1 94 ? 19.192 14.014 -41.606 1.00 82.62 94 GLY A O 1
ATOM 761 N N . GLN A 1 95 ? 20.374 12.701 -40.227 1.00 88.62 95 GLN A N 1
ATOM 762 C CA . GLN A 1 95 ? 21.050 11.880 -41.236 1.00 88.62 95 GLN A CA 1
ATOM 763 C C . GLN A 1 95 ? 20.465 10.454 -41.289 1.00 88.62 95 GLN A C 1
ATOM 765 O O . GLN A 1 95 ? 21.011 9.577 -41.957 1.00 88.62 95 GLN A O 1
ATOM 770 N N . GLY A 1 96 ? 19.372 10.196 -40.563 1.00 85.50 96 GLY A N 1
ATOM 771 C CA . GLY A 1 96 ? 18.685 8.910 -40.505 1.00 85.50 96 GLY A CA 1
ATOM 772 C C . GLY A 1 96 ? 19.377 7.848 -39.644 1.00 85.50 96 GLY A C 1
ATOM 773 O O . GLY A 1 96 ? 18.890 6.712 -39.594 1.00 85.50 96 GLY A O 1
ATOM 774 N N . ARG A 1 97 ? 20.479 8.165 -38.947 1.00 86.94 97 ARG A N 1
ATOM 775 C CA . ARG A 1 97 ? 21.218 7.197 -38.118 1.00 86.94 97 ARG A CA 1
ATOM 776 C C . ARG A 1 97 ? 20.497 6.967 -36.798 1.00 86.94 97 ARG A C 1
ATOM 778 O O . ARG A 1 97 ? 20.036 7.913 -36.165 1.00 86.94 97 ARG A O 1
ATOM 785 N N . LEU A 1 98 ? 20.422 5.706 -36.370 1.00 81.81 98 LEU A N 1
ATOM 786 C CA . LEU A 1 98 ? 19.835 5.348 -35.082 1.00 81.81 98 LEU A CA 1
ATOM 787 C C . LEU A 1 98 ? 20.781 5.778 -33.953 1.00 81.81 98 LEU A C 1
ATOM 789 O O . LEU A 1 98 ? 21.935 5.356 -33.899 1.00 81.81 98 LEU A O 1
ATOM 793 N N . ARG A 1 99 ? 20.286 6.627 -33.060 1.00 80.94 99 ARG A N 1
ATOM 794 C CA . ARG A 1 99 ? 20.962 7.111 -31.860 1.00 80.94 99 ARG A CA 1
ATOM 795 C C . ARG A 1 99 ? 20.216 6.611 -30.632 1.00 80.94 99 ARG A C 1
ATOM 797 O O . ARG A 1 99 ? 18.995 6.458 -30.646 1.00 80.94 99 ARG A O 1
ATOM 804 N N . ALA A 1 100 ? 20.969 6.376 -29.570 1.00 74.88 100 ALA A N 1
ATOM 805 C CA . ALA A 1 100 ? 20.443 6.056 -28.258 1.00 74.88 100 ALA A CA 1
ATOM 806 C C . ALA A 1 100 ? 20.695 7.235 -27.319 1.00 74.88 100 ALA A C 1
ATOM 808 O O . ALA A 1 100 ? 21.780 7.814 -27.324 1.00 74.88 100 ALA A O 1
ATOM 809 N N . THR A 1 101 ? 19.700 7.587 -26.514 1.00 70.38 101 THR A N 1
ATOM 810 C CA . THR A 1 101 ? 19.936 8.367 -25.294 1.00 70.38 101 THR A CA 1
ATOM 811 C C . THR A 1 101 ? 20.686 7.483 -24.285 1.00 70.38 101 THR A C 1
ATOM 813 O O . THR A 1 101 ? 20.460 6.272 -24.276 1.00 70.38 101 THR A O 1
ATOM 816 N N . GLU A 1 102 ? 21.566 8.079 -23.470 1.00 58.16 102 GLU A N 1
ATOM 817 C CA . GLU A 1 102 ? 22.361 7.433 -22.404 1.00 58.16 102 GLU A CA 1
ATOM 818 C C . GLU A 1 102 ? 21.572 6.418 -21.535 1.00 58.16 102 GLU A C 1
ATOM 820 O O . GLU A 1 102 ? 20.328 6.455 -21.527 1.00 58.16 102 GLU A O 1
ATOM 825 N N . PRO A 1 103 ? 22.273 5.504 -20.812 1.00 60.03 103 PRO A N 1
ATOM 826 C CA . PRO A 1 103 ? 21.667 4.380 -20.098 1.00 60.03 103 PRO A CA 1
ATOM 827 C C . PRO A 1 103 ? 20.459 4.800 -19.278 1.00 60.03 103 PRO A C 1
ATOM 829 O O . PRO A 1 103 ? 20.489 5.725 -18.467 1.00 60.03 103 PRO A O 1
ATOM 832 N N . GLY A 1 104 ? 19.353 4.136 -19.567 1.00 62.22 104 GLY A N 1
ATOM 833 C CA . GLY A 1 104 ? 18.058 4.770 -19.525 1.00 62.22 104 GLY A CA 1
ATOM 834 C C . GLY A 1 104 ? 17.096 4.067 -18.606 1.00 62.22 104 GLY A C 1
ATOM 835 O O . GLY A 1 104 ? 16.232 3.349 -19.089 1.00 62.22 104 GLY A O 1
ATOM 836 N N . ALA A 1 105 ? 17.234 4.333 -17.309 1.00 72.44 105 ALA A N 1
ATOM 837 C CA . ALA A 1 105 ? 16.381 3.826 -16.239 1.00 72.44 105 ALA A CA 1
ATOM 838 C C . ALA A 1 105 ? 16.335 2.287 -16.097 1.00 72.44 105 ALA A C 1
ATOM 840 O O . ALA A 1 105 ? 16.655 1.507 -16.997 1.00 72.44 105 ALA A O 1
ATOM 841 N N . TYR A 1 106 ? 15.959 1.842 -14.900 1.00 85.50 106 TYR A N 1
ATOM 842 C CA . TYR A 1 106 ? 15.704 0.430 -14.632 1.00 85.50 106 TYR A CA 1
ATOM 843 C C . TYR A 1 106 ? 14.425 -0.028 -15.334 1.00 85.50 106 TYR A C 1
ATOM 845 O O . TYR A 1 106 ? 13.451 0.726 -15.406 1.00 85.50 106 TYR A O 1
ATOM 853 N N . GLU A 1 107 ? 14.425 -1.274 -15.803 1.00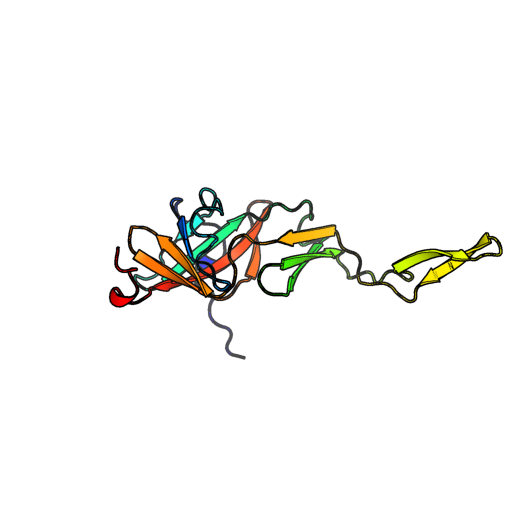 87.50 107 GLU A N 1
ATOM 854 C CA . GLU A 1 107 ? 13.278 -1.909 -16.445 1.00 87.50 107 GLU A CA 1
ATOM 855 C C . GLU A 1 107 ? 12.100 -2.027 -15.478 1.00 87.50 107 GLU A C 1
ATOM 857 O O . GLU A 1 107 ? 12.249 -2.531 -14.362 1.00 87.50 107 GLU A O 1
ATOM 862 N N . GLN A 1 108 ? 10.926 -1.578 -15.921 1.00 91.25 108 GLN A N 1
ATOM 863 C CA . GLN A 1 108 ? 9.699 -1.529 -15.127 1.00 91.25 108 GLN A CA 1
ATOM 864 C C . GLN A 1 108 ? 8.637 -2.444 -15.731 1.00 91.25 108 GLN A C 1
ATOM 866 O O . GLN A 1 108 ? 8.370 -2.390 -16.927 1.00 91.25 108 GLN A O 1
ATOM 871 N N . TRP A 1 109 ? 7.999 -3.244 -14.882 1.00 92.06 109 TRP A N 1
ATOM 872 C CA . TRP A 1 109 ? 6.763 -3.950 -15.207 1.00 92.06 109 TRP A CA 1
ATOM 873 C C . TRP A 1 109 ? 5.574 -3.001 -15.234 1.00 92.06 109 TRP A C 1
ATOM 875 O O . TRP A 1 109 ? 4.717 -3.101 -16.107 1.00 92.06 109 TRP A O 1
ATOM 885 N N . ASP A 1 110 ? 5.497 -2.131 -14.228 1.00 93.69 110 ASP A N 1
ATOM 886 C CA . ASP A 1 110 ? 4.336 -1.282 -14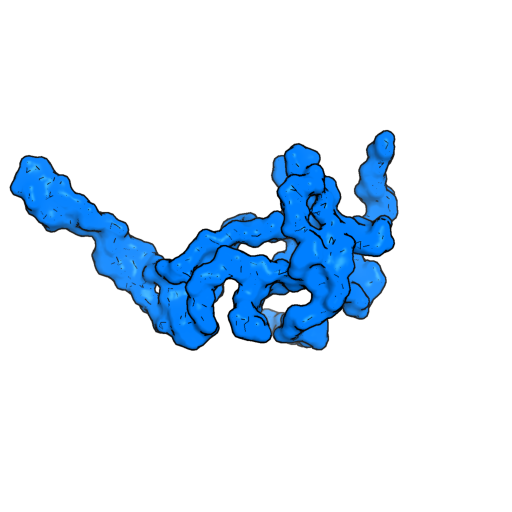.011 1.00 93.69 110 ASP A CA 1
ATOM 887 C C . ASP A 1 110 ? 4.658 -0.125 -13.060 1.00 93.69 110 ASP A C 1
ATOM 889 O O . ASP A 1 110 ? 5.595 -0.190 -12.257 1.00 93.69 110 ASP A O 1
ATOM 893 N N . ARG A 1 111 ? 3.832 0.916 -13.112 1.00 93.88 111 ARG A N 1
ATOM 894 C CA . ARG A 1 111 ? 3.850 2.044 -12.185 1.00 93.88 111 ARG A CA 1
ATOM 895 C C . ARG A 1 111 ? 2.415 2.388 -11.822 1.00 93.88 111 ARG A C 1
ATOM 897 O O . ARG A 1 111 ? 1.641 2.803 -12.677 1.00 93.88 111 ARG A O 1
ATOM 904 N N . VAL A 1 112 ? 2.094 2.281 -10.538 1.00 93.62 112 VAL A N 1
ATOM 905 C CA . VAL A 1 112 ? 0.745 2.533 -10.024 1.00 93.62 112 VAL A CA 1
ATOM 906 C C . VAL A 1 112 ? 0.745 3.661 -9.004 1.00 93.62 112 VAL A C 1
ATOM 908 O O . VAL A 1 112 ? 1.710 3.845 -8.255 1.00 93.62 112 VAL A O 1
ATOM 911 N N . GLU A 1 113 ? -0.349 4.414 -8.971 1.00 91.38 113 GLU A N 1
ATOM 912 C CA . GLU A 1 113 ? -0.651 5.311 -7.863 1.00 91.38 113 GLU A CA 1
ATOM 913 C C . GLU A 1 113 ? -1.488 4.567 -6.820 1.00 91.38 113 GLU A C 1
ATOM 915 O O . GLU A 1 113 ? -2.468 3.902 -7.156 1.00 91.38 113 GLU A O 1
ATOM 920 N N . THR A 1 114 ? -1.080 4.663 -5.559 1.00 91.50 114 THR A N 1
ATOM 921 C CA . THR A 1 114 ? -1.873 4.246 -4.410 1.00 91.50 114 THR A CA 1
ATOM 922 C C . THR A 1 114 ? -2.928 5.300 -4.117 1.00 91.50 114 THR A C 1
ATOM 924 O O . THR A 1 114 ? -2.755 6.488 -4.405 1.00 91.50 114 THR A O 1
ATOM 927 N N . ARG A 1 115 ? -4.050 4.842 -3.579 1.00 90.50 115 ARG A N 1
ATOM 928 C CA . ARG A 1 115 ? -5.218 5.669 -3.284 1.00 90.50 115 ARG A CA 1
ATOM 929 C C . ARG A 1 115 ? -4.990 6.564 -2.084 1.00 90.50 115 ARG A C 1
ATOM 931 O O . ARG A 1 115 ? -5.284 7.746 -2.162 1.00 90.50 115 ARG A O 1
ATOM 938 N N . LEU A 1 116 ? -4.399 6.004 -1.033 1.00 89.56 116 LEU A N 1
ATOM 939 C CA . LEU A 1 116 ? -4.022 6.752 0.159 1.00 89.56 116 LEU A CA 1
ATOM 940 C C . LEU A 1 116 ? -2.596 7.275 0.020 1.00 89.56 116 LEU A C 1
ATOM 942 O O . LEU A 1 116 ? -1.692 6.514 -0.330 1.00 89.56 116 LEU A O 1
ATOM 946 N N . ALA A 1 117 ? -2.375 8.534 0.359 1.00 86.50 117 ALA A N 1
ATOM 947 C CA . ALA A 1 117 ? -1.083 9.147 0.609 1.00 86.50 117 ALA A CA 1
ATOM 948 C C . ALA A 1 117 ? -0.699 9.055 2.095 1.00 86.50 117 ALA A C 1
ATOM 950 O O . ALA A 1 117 ? -1.415 8.524 2.944 1.00 86.50 117 ALA A O 1
ATOM 951 N N . TYR A 1 118 ? 0.508 9.522 2.396 1.00 84.12 118 TYR A N 1
ATOM 952 C CA . TYR A 1 118 ? 0.911 9.785 3.771 1.00 84.12 118 TYR A CA 1
ATOM 953 C C . TYR A 1 118 ? 0.186 11.044 4.263 1.00 84.12 118 TYR A C 1
ATOM 955 O O . TYR A 1 118 ? 0.089 12.006 3.504 1.00 84.12 118 TYR A O 1
ATOM 963 N N . HIS A 1 119 ? -0.281 11.031 5.509 1.00 86.75 119 HIS A N 1
ATOM 964 C CA . HIS A 1 119 ? -1.095 12.075 6.136 1.00 86.75 119 HIS A CA 1
ATOM 965 C C . HIS A 1 119 ? -2.510 12.292 5.583 1.00 86.75 119 HIS A C 1
ATOM 967 O O . HIS A 1 119 ? -3.137 13.314 5.865 1.00 86.75 119 HIS A O 1
ATOM 973 N N . ASP A 1 120 ? -3.030 11.354 4.793 1.00 88.56 120 ASP A N 1
ATOM 974 C CA . ASP A 1 120 ? -4.457 11.378 4.481 1.00 88.56 120 ASP A CA 1
ATOM 975 C C . ASP A 1 120 ? -5.269 11.001 5.721 1.00 88.56 120 ASP A C 1
ATOM 977 O O . ASP A 1 120 ? -4.837 10.190 6.544 1.00 88.56 120 ASP A O 1
ATOM 981 N N . VAL A 1 121 ? -6.462 11.581 5.837 1.00 90.62 121 VAL A N 1
ATOM 982 C CA . VAL A 1 121 ? -7.393 11.293 6.928 1.00 90.62 121 VAL A CA 1
ATOM 983 C C . VAL A 1 121 ? -8.496 10.388 6.414 1.00 90.62 121 VAL A C 1
ATOM 985 O O . VAL A 1 121 ? -9.212 10.722 5.466 1.00 90.62 121 VAL A O 1
ATOM 988 N N . VAL A 1 122 ? -8.647 9.250 7.079 1.00 91.50 122 VAL A N 1
ATOM 989 C CA . VAL A 1 122 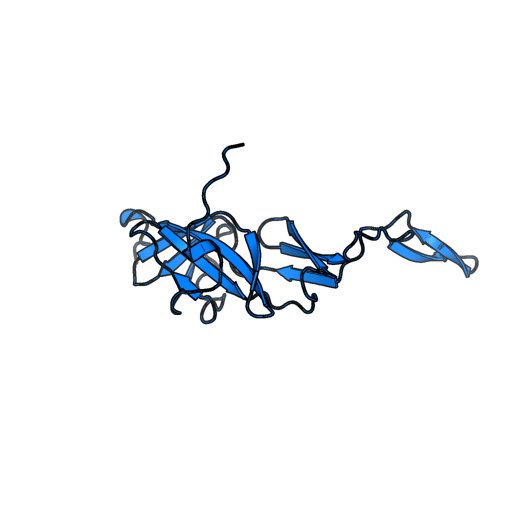? -9.680 8.254 6.800 1.00 91.50 122 VAL A CA 1
ATOM 990 C C . VAL A 1 122 ? -10.630 8.132 7.980 1.00 91.50 122 VAL A C 1
ATOM 992 O O . VAL A 1 122 ? -10.229 8.311 9.130 1.00 91.50 122 VAL A O 1
ATOM 995 N N . GLU A 1 123 ? -11.878 7.791 7.698 1.00 92.31 123 GLU A N 1
ATOM 996 C CA . GLU A 1 123 ? -12.875 7.437 8.698 1.00 92.31 123 GLU A CA 1
ATOM 997 C C . GLU A 1 123 ? -13.136 5.935 8.669 1.00 92.31 123 GLU A C 1
ATOM 999 O O . GLU A 1 123 ? -13.295 5.316 7.610 1.00 92.31 123 GLU A O 1
ATOM 1004 N N . PHE A 1 124 ? -13.176 5.349 9.861 1.00 93.38 124 PHE A N 1
ATOM 1005 C CA . PHE A 1 124 ? -13.522 3.953 10.067 1.00 93.38 124 PHE A CA 1
ATOM 1006 C C . PHE A 1 124 ? -14.328 3.820 11.360 1.00 93.38 124 PHE A C 1
ATOM 1008 O O . PHE A 1 124 ? -13.848 4.199 12.428 1.00 93.38 124 PHE A O 1
ATOM 1015 N N . GLU A 1 125 ? -15.543 3.273 11.259 1.00 92.19 125 GLU A N 1
ATOM 1016 C CA . GLU A 1 125 ? -16.484 3.133 12.387 1.00 92.19 125 GLU A CA 1
ATOM 1017 C C . GLU A 1 125 ? -16.793 4.474 13.092 1.00 92.19 125 GLU A C 1
ATOM 1019 O O . GLU A 1 125 ? -16.933 4.528 14.311 1.00 92.19 125 GLU A O 1
ATOM 1024 N N . GLY A 1 126 ? -16.883 5.573 12.329 1.00 89.44 126 GLY A N 1
ATOM 1025 C CA . GLY A 1 126 ? -17.193 6.912 12.852 1.00 89.44 126 GLY A CA 1
ATOM 1026 C C . GLY A 1 126 ? -16.036 7.617 13.573 1.00 89.44 126 GLY A C 1
ATOM 1027 O O . GLY A 1 126 ? -16.238 8.677 14.166 1.00 89.44 126 GLY A O 1
ATOM 1028 N N . GLU A 1 127 ? -14.827 7.049 13.548 1.00 92.12 127 GLU A N 1
ATOM 1029 C CA . GLU A 1 127 ? -13.613 7.651 14.107 1.00 92.12 127 GLU A CA 1
ATOM 1030 C C . GLU A 1 127 ? -12.621 8.030 13.001 1.00 92.12 127 GLU A C 1
ATOM 1032 O O . GLU A 1 127 ? -12.477 7.316 12.006 1.00 92.12 127 GLU A O 1
ATOM 1037 N N . LEU A 1 128 ? -11.900 9.138 13.202 1.00 92.31 128 LEU A N 1
ATOM 1038 C CA . LEU A 1 128 ? -10.912 9.650 12.253 1.00 92.31 128 LEU A CA 1
ATOM 1039 C C . LEU A 1 128 ? -9.512 9.119 12.553 1.00 92.31 128 LEU A C 1
ATOM 1041 O O . LEU A 1 128 ? -9.070 9.086 13.705 1.00 92.31 128 LEU A O 1
ATOM 1045 N N . PHE A 1 129 ? -8.785 8.764 11.498 1.00 93.75 129 PHE A N 1
ATOM 1046 C CA . PHE A 1 129 ? -7.420 8.272 11.575 1.00 93.75 129 PHE A CA 1
ATOM 1047 C C . PHE A 1 129 ? -6.535 8.956 10.540 1.00 93.75 129 PHE A C 1
ATOM 1049 O O . PHE A 1 129 ? -6.877 9.038 9.366 1.00 93.75 129 PHE A O 1
ATOM 1056 N N . ASP A 1 130 ? -5.362 9.388 10.982 1.00 93.44 130 ASP A N 1
ATOM 1057 C CA . ASP A 1 130 ? -4.292 9.903 10.138 1.00 93.44 130 ASP A CA 1
ATOM 1058 C C . ASP A 1 130 ? -3.452 8.737 9.607 1.00 93.44 130 ASP A C 1
ATOM 1060 O O . ASP A 1 130 ? -3.065 7.854 10.380 1.00 93.44 130 ASP A O 1
ATOM 1064 N N . VAL A 1 131 ? -3.197 8.689 8.302 1.00 92.81 131 VAL A N 1
ATOM 1065 C CA . VAL A 1 131 ? -2.511 7.581 7.627 1.00 92.81 131 VAL A CA 1
ATOM 1066 C C . VAL A 1 131 ? -0.992 7.762 7.663 1.00 92.81 131 VAL A C 1
ATOM 1068 O O . VAL A 1 131 ? -0.433 8.761 7.223 1.00 92.81 131 VAL A O 1
ATOM 1071 N N . TRP A 1 132 ? -0.295 6.716 8.106 1.00 88.19 132 TRP A N 1
ATOM 1072 C CA . TRP A 1 132 ? 1.155 6.665 8.269 1.00 88.19 132 TRP A CA 1
ATOM 1073 C C . TRP A 1 132 ? 1.786 5.444 7.606 1.00 88.19 132 TRP A C 1
ATOM 1075 O O . TRP A 1 132 ? 1.314 4.305 7.682 1.00 88.19 132 TRP A O 1
ATOM 1085 N N . GLY A 1 133 ? 2.974 5.678 7.065 1.00 83.25 133 GLY A N 1
ATOM 1086 C CA . GLY A 1 133 ? 3.846 4.644 6.533 1.00 83.25 133 GLY A CA 1
ATOM 1087 C C . GLY A 1 133 ? 3.238 3.923 5.336 1.00 83.25 133 GLY A C 1
ATOM 1088 O O . GLY A 1 133 ? 2.224 4.326 4.765 1.00 83.25 133 GLY A O 1
ATOM 1089 N N . GLY A 1 134 ? 3.898 2.850 4.922 1.00 88.88 134 GLY A N 1
ATOM 1090 C CA . GLY A 1 134 ? 3.490 2.100 3.751 1.00 88.88 134 GLY A CA 1
ATOM 1091 C C . GLY A 1 134 ? 4.497 1.023 3.402 1.00 88.88 134 GLY A C 1
ATOM 1092 O O . GLY A 1 134 ? 5.702 1.267 3.384 1.00 88.88 134 GLY A O 1
ATOM 1093 N N . THR A 1 135 ? 4.031 -0.189 3.145 1.00 93.06 135 THR A N 1
ATOM 1094 C CA . THR A 1 135 ? 4.882 -1.270 2.651 1.00 93.06 135 THR A CA 1
ATOM 1095 C C . THR A 1 135 ? 4.109 -2.109 1.656 1.00 93.06 135 THR A C 1
ATOM 1097 O O . THR A 1 135 ? 3.013 -2.583 1.950 1.00 93.06 135 THR A O 1
ATOM 1100 N N . VAL A 1 136 ? 4.707 -2.323 0.489 1.00 95.56 136 VAL A N 1
ATOM 1101 C CA . VAL A 1 136 ? 4.132 -3.169 -0.554 1.00 95.56 136 VAL A CA 1
ATOM 1102 C C . VAL A 1 136 ? 4.425 -4.629 -0.234 1.00 95.56 136 VAL A C 1
ATOM 1104 O O . VAL A 1 136 ? 5.567 -4.997 0.043 1.00 95.56 136 VAL A O 1
ATOM 1107 N N . LYS A 1 137 ? 3.390 -5.464 -0.249 1.00 95.94 137 LYS A N 1
ATOM 1108 C CA . LYS A 1 137 ? 3.450 -6.874 0.145 1.00 95.94 137 LYS A CA 1
ATOM 1109 C C . LYS A 1 137 ? 2.728 -7.739 -0.878 1.00 95.94 137 LYS A C 1
ATOM 1111 O O . LYS A 1 137 ? 1.726 -7.329 -1.456 1.00 95.94 137 LYS A O 1
ATOM 1116 N N . TRP A 1 138 ? 3.234 -8.947 -1.085 1.00 96.00 138 TRP A N 1
ATOM 1117 C CA . TRP A 1 138 ? 2.578 -9.958 -1.908 1.00 96.00 138 TRP A CA 1
ATOM 1118 C C . TRP A 1 138 ? 1.869 -10.964 -1.018 1.00 96.00 138 TRP A C 1
ATOM 1120 O O . TRP A 1 138 ? 2.493 -11.577 -0.152 1.00 96.00 138 TRP A O 1
ATOM 1130 N N . ALA A 1 139 ? 0.573 -11.143 -1.240 1.00 95.00 139 ALA A N 1
ATOM 1131 C CA . ALA A 1 139 ? -0.228 -12.123 -0.526 1.00 95.00 139 ALA A CA 1
ATOM 1132 C C . ALA A 1 139 ? -1.474 -12.474 -1.337 1.00 95.00 139 ALA A C 1
ATOM 1134 O O . ALA A 1 139 ? -2.025 -11.627 -2.040 1.00 95.00 139 ALA A O 1
ATOM 1135 N N . ARG A 1 140 ? -1.940 -13.724 -1.216 1.00 92.88 140 ARG A N 1
ATOM 1136 C CA . ARG A 1 140 ? -3.136 -14.220 -1.923 1.00 92.88 140 ARG A CA 1
ATOM 1137 C C . ARG A 1 140 ? -3.082 -13.938 -3.436 1.00 92.88 140 ARG A C 1
ATOM 1139 O O . ARG A 1 140 ? -4.049 -13.461 -4.018 1.00 92.88 140 ARG A O 1
ATOM 1146 N N . ASN A 1 141 ? -1.922 -14.198 -4.050 1.00 94.50 141 ASN A N 1
ATOM 1147 C CA . ASN A 1 141 ? -1.648 -13.978 -5.477 1.00 94.50 141 ASN A CA 1
ATOM 1148 C C . ASN A 1 141 ? -1.905 -12.543 -5.973 1.00 94.50 141 ASN A C 1
ATOM 1150 O O . ASN A 1 141 ? -2.277 -12.334 -7.127 1.00 94.50 141 ASN A O 1
ATOM 1154 N N . ARG A 1 142 ? -1.721 -11.549 -5.098 1.00 96.00 142 ARG A N 1
ATOM 1155 C CA . ARG A 1 142 ? -1.934 -10.134 -5.405 1.00 96.00 142 ARG A CA 1
ATOM 1156 C C . ARG A 1 142 ? -0.937 -9.251 -4.653 1.00 96.00 142 ARG A C 1
ATOM 1158 O O . ARG A 1 142 ? -0.483 -9.592 -3.558 1.00 96.00 142 ARG A O 1
ATOM 1165 N N . TRP A 1 143 ? -0.620 -8.098 -5.240 1.00 97.56 143 TRP A N 1
ATOM 1166 C CA . TRP A 1 143 ? 0.116 -7.022 -4.581 1.00 97.56 143 TRP A CA 1
ATOM 1167 C C . TRP A 1 143 ? -0.814 -6.138 -3.751 1.00 97.56 143 TRP A C 1
ATOM 1169 O O . TRP A 1 143 ? -1.874 -5.718 -4.214 1.00 97.56 143 TRP A O 1
ATOM 1179 N N . TRP A 1 144 ? -0.384 -5.824 -2.536 1.00 97.25 144 TRP A N 1
ATOM 1180 C CA . TRP A 1 144 ? -1.105 -4.984 -1.591 1.00 97.25 144 TRP A CA 1
ATOM 1181 C C . TRP A 1 144 ? -0.199 -3.880 -1.070 1.00 97.25 144 TRP A C 1
ATOM 1183 O O . TRP A 1 144 ? 0.973 -4.126 -0.783 1.00 97.25 144 TRP A O 1
ATOM 1193 N N . MET A 1 145 ? -0.749 -2.688 -0.882 1.00 95.94 145 MET A N 1
ATOM 1194 C CA . MET A 1 145 ? -0.136 -1.650 -0.071 1.00 95.94 145 MET A CA 1
ATOM 1195 C C . MET A 1 145 ? -0.675 -1.764 1.355 1.00 95.94 145 MET A C 1
ATOM 1197 O O . MET A 1 145 ? -1.868 -1.625 1.597 1.00 95.94 145 MET A O 1
ATOM 1201 N N . CYS A 1 146 ? 0.216 -2.050 2.299 1.00 95.75 146 CYS A N 1
ATOM 1202 C CA . CYS A 1 146 ? -0.088 -2.129 3.723 1.00 95.75 146 CYS A CA 1
ATOM 1203 C C . CYS A 1 146 ? 0.307 -0.805 4.377 1.00 95.75 146 CYS A C 1
ATOM 1205 O O . CYS A 1 146 ? 1.497 -0.485 4.440 1.00 95.75 146 CYS A O 1
ATOM 1207 N N . ARG A 1 147 ? -0.670 -0.048 4.872 1.00 94.56 147 ARG A N 1
ATOM 1208 C CA . ARG A 1 147 ? -0.462 1.187 5.636 1.00 94.56 147 ARG A CA 1
ATOM 1209 C C . ARG A 1 147 ? -0.887 0.995 7.084 1.00 94.56 147 ARG A C 1
ATOM 1211 O O . ARG A 1 147 ? -1.662 0.099 7.409 1.00 94.56 147 ARG A O 1
ATOM 1218 N N . THR A 1 148 ? -0.372 1.849 7.952 1.00 94.50 148 THR A N 1
ATOM 1219 C CA . THR A 1 148 ? -0.884 1.999 9.316 1.00 94.50 148 THR A CA 1
ATOM 1220 C C . THR A 1 148 ? -1.615 3.323 9.415 1.00 94.50 148 THR A C 1
ATOM 1222 O O . THR A 1 148 ? -1.295 4.241 8.675 1.00 94.50 148 THR A O 1
ATOM 1225 N N . ALA A 1 149 ? -2.568 3.458 10.322 1.00 94.75 149 ALA A N 1
ATOM 1226 C CA . ALA A 1 149 ? -3.161 4.753 10.631 1.00 94.75 149 ALA A CA 1
ATOM 1227 C C . ALA A 1 149 ? -3.284 4.918 12.144 1.00 94.75 149 ALA A C 1
ATOM 1229 O O . ALA A 1 149 ? -3.357 3.922 12.871 1.00 94.75 149 ALA A O 1
ATOM 1230 N N . ARG A 1 150 ? -3.252 6.158 12.630 1.00 94.62 150 ARG A N 1
ATOM 1231 C CA . ARG A 1 150 ? -3.366 6.495 14.053 1.00 94.62 150 ARG A CA 1
ATOM 1232 C C . ARG A 1 150 ? -4.586 7.361 14.283 1.00 94.62 150 ARG A C 1
ATOM 1234 O O . ARG A 1 150 ? -4.833 8.272 13.505 1.00 94.62 150 ARG A O 1
ATOM 1241 N N . ARG A 1 151 ? -5.329 7.072 15.349 1.00 93.81 151 ARG A N 1
ATOM 1242 C CA . ARG A 1 151 ? -6.555 7.805 15.667 1.00 93.81 151 ARG A CA 1
ATOM 1243 C C . ARG A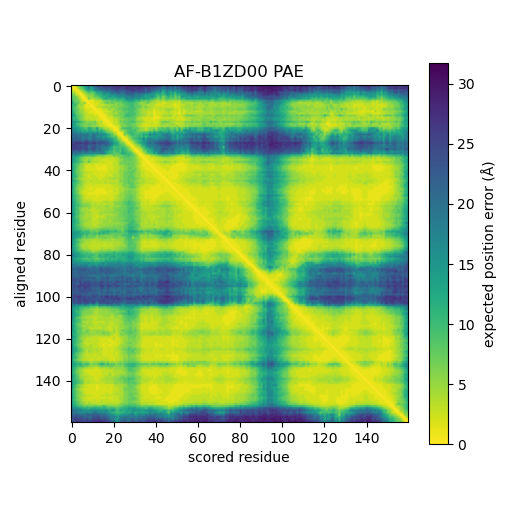 1 151 ? -6.234 9.272 15.936 1.00 93.81 151 ARG A C 1
ATOM 1245 O O . ARG A 1 151 ? -5.287 9.563 16.669 1.00 93.81 151 ARG A O 1
ATOM 1252 N N . LEU A 1 152 ? -7.023 10.164 15.352 1.00 91.00 152 LEU A N 1
ATOM 1253 C CA . LEU A 1 152 ? -6.981 11.591 15.638 1.00 91.00 152 LEU A CA 1
ATOM 1254 C C . LEU A 1 152 ? -7.806 11.917 16.897 1.00 91.00 152 LEU A C 1
ATOM 1256 O O . LEU A 1 152 ? -8.731 11.174 17.235 1.00 91.00 152 LEU A O 1
ATOM 1260 N N . PRO A 1 153 ? -7.481 13.004 17.614 1.00 85.06 153 PRO A N 1
ATOM 1261 C CA . PRO A 1 153 ? -8.335 13.537 18.673 1.00 85.06 153 PRO A CA 1
ATOM 1262 C C . PRO A 1 153 ? -9.740 13.888 18.157 1.00 85.06 153 PRO A C 1
ATOM 1264 O O . PRO A 1 153 ? -9.893 14.315 17.012 1.00 85.06 153 PRO A O 1
ATOM 1267 N N . ASP A 1 154 ? -10.765 13.771 19.007 1.00 72.69 154 ASP A N 1
ATOM 1268 C CA . ASP A 1 154 ? -12.157 14.083 18.633 1.00 72.69 154 ASP A CA 1
ATOM 1269 C C . ASP A 1 154 ? -12.360 15.557 18.236 1.00 72.69 154 ASP A C 1
ATOM 1271 O O . ASP A 1 154 ? -13.245 15.878 17.449 1.00 72.69 154 ASP A O 1
ATOM 1275 N N . GLU A 1 155 ? -11.491 16.445 18.715 1.00 65.88 155 GLU A N 1
ATOM 1276 C CA . GLU A 1 155 ? -11.436 17.875 18.371 1.00 65.88 155 GLU A CA 1
ATOM 1277 C C . GLU A 1 155 ? -11.028 18.133 16.907 1.00 65.88 155 GLU A C 1
ATOM 1279 O O . GLU A 1 155 ? -11.194 19.242 16.404 1.00 65.88 155 GLU A O 1
ATOM 1284 N N . CYS A 1 156 ? -10.537 17.114 16.192 1.00 62.22 156 CYS A N 1
ATOM 1285 C CA . CYS A 1 156 ? -10.277 17.177 14.752 1.00 62.22 156 CYS A CA 1
ATOM 1286 C C . CYS A 1 156 ? -11.503 16.828 13.892 1.00 62.22 156 CYS A C 1
ATOM 1288 O O . CYS A 1 156 ? -11.397 16.853 12.665 1.00 62.22 156 CYS A O 1
ATOM 1290 N N . ARG A 1 157 ? -12.660 16.503 14.491 1.00 59.19 157 ARG A N 1
ATOM 1291 C CA . ARG A 1 157 ? -13.916 16.387 13.739 1.00 59.19 157 ARG A CA 1
ATOM 1292 C C . ARG A 1 157 ? -14.251 17.769 13.192 1.00 59.19 157 ARG A C 1
ATOM 1294 O O . ARG A 1 157 ? -14.438 18.711 13.958 1.00 59.19 157 ARG A O 1
ATOM 1301 N N . PHE A 1 158 ? -14.258 17.902 11.869 1.00 53.06 158 PHE A N 1
ATOM 1302 C CA . PHE A 1 158 ? -14.601 19.151 11.201 1.00 53.06 158 PHE A CA 1
ATOM 1303 C C . PHE A 1 158 ? -15.922 19.679 11.775 1.00 53.06 158 PHE A C 1
ATOM 1305 O O . PHE A 1 158 ? -16.918 18.956 11.792 1.00 53.06 158 PHE A O 1
ATOM 1312 N N . ALA A 1 159 ? -15.906 20.913 12.290 1.00 43.12 159 ALA A N 1
ATOM 1313 C CA . ALA A 1 159 ? -17.131 21.633 12.599 1.00 43.12 159 ALA A CA 1
ATOM 1314 C C . ALA A 1 159 ? -17.991 21.633 11.329 1.00 43.12 159 ALA A C 1
ATOM 1316 O O . ALA A 1 159 ? -17.494 22.006 10.261 1.00 43.12 159 ALA A O 1
ATOM 1317 N N . ALA A 1 160 ? -19.208 21.107 11.470 1.00 38.41 160 ALA A N 1
ATOM 1318 C CA . ALA A 1 160 ? -20.198 20.985 10.408 1.00 38.41 160 ALA A CA 1
ATOM 1319 C C . ALA A 1 160 ? -20.517 22.335 9.754 1.00 38.41 160 ALA A C 1
ATOM 1321 O O . ALA A 1 160 ? -20.482 23.363 10.473 1.00 38.41 160 ALA A O 1
#

Organism: Methylorubrum populi (strain ATCC BAA-705 / NCIMB 13946 / BJ001) (NCBI:txid441620)

Mean predicted aligned error: 8.9 Å

Nearest PDB structures (foldseek):
  7mie-assembly1_A  TM=5.073E-01  e=1.092E+00  Borreliella burgdorferi
  8hdr-assembly1_A  TM=2.544E-01  e=1.026E-01  uncultured cyanophage
  6tba-assembly1_3A  TM=3.019E-01  e=4.469E-01  Rhodobacter capsulatus SB 1003
  9djt-assembly2_D  TM=1.760E-01  e=1.947E+00  Homo sapiens
  8rq1-assembly1_A  TM=2.772E-01  e=6.186E+00  Homo sapiens

Foldseek 3Di:
DDPPPDDPCQAAQAADFDKAFQDAPVDRPCGRVFDRRPWHWDPPDPFKIKIKAFFPFPDFDPVFWDWDDDDFFKIWTFGPPWDFAQAQDWDADPVRDTDGDGGHDTHTRDMTGHRHTQQTWMDDPNFIWGKDDWDWDDDPRTIIIIIMTGTDPPVPPPDD

Radius of gyration: 19.62 Å; Cα contacts (8 Å, |Δi|>4): 345; chains: 1; bounding box: 43×36×61 Å

Sequence (160 aa):
MSRRRLDAEERAPCGVLGLTEVSTYAGRERAGLVDLGDCLVVRPAPWRLVIWEPLRTKAPSPALAQPFCCYIRTVIFYLRPYVLRPWSKLWRDGQGRLRATEPGAYEQWDRVETRLAYHDVVEFEGELFDVWGGTVKWARNRWWMCRTARRLPDECRFAA

Solvent-accessible surface area (backbone atoms only — not comparable to full-atom values): 9347 Å² total; per-residue (Å²): 134,85,80,73,81,75,55,76,73,76,74,47,90,53,66,44,66,63,44,41,49,60,33,43,69,92,45,78,88,49,48,70,72,59,90,36,64,80,24,25,38,33,70,91,43,99,56,32,39,38,38,31,37,73,52,93,66,86,52,64,59,78,81,46,23,43,81,43,83,43,85,74,35,35,39,38,24,26,34,45,75,82,40,69,35,78,42,58,46,78,47,64,49,101,83,68,48,83,41,66,42,68,70,27,57,68,41,64,67,38,75,42,74,52,90,68,42,60,56,20,32,32,34,48,94,92,41,50,24,39,28,41,76,72,45,80,46,79,50,92,95,39,51,28,39,38,29,37,26,36,54,52,64,78,86,69,57,75,81,128